Protein AF-A0A166AGK8-F1 (afdb_monomer)

Sequence (147 aa):
MRVKKTTELDESKLDDDSNLSFDELKKEIKNLKEDLYLKEKERNQEIIKFNEKIAEIYKSKDEVIKELRTLETKEIDLKLKDFGNIQIQLQRLEHRLSLTQQSLEKAKGDIKLLKQIIIEFENQNLFNFISNKKPNSYFKYFKASNE

Radius of gyration: 53.29 Å; Cα contacts (8 Å, |Δi|>4): 17; chains: 1; bounding box: 89×24×140 Å

Mean predicted aligned error: 14.41 Å

Solvent-accessible surface area (backbone atoms only — not comparable to full-atom values): 8578 Å² total; per-residue (Å²): 135,90,79,86,81,80,86,78,83,79,79,85,80,79,83,86,82,82,86,72,52,74,68,52,53,51,49,50,54,50,50,54,50,52,51,50,52,51,53,50,52,52,51,52,53,50,52,51,55,51,50,52,52,50,50,50,51,51,51,51,50,54,51,51,52,51,51,50,54,52,49,53,50,51,52,51,53,51,52,51,51,50,50,52,54,52,50,54,52,49,53,52,50,52,51,51,48,53,54,51,50,52,52,49,52,50,51,52,51,52,52,54,46,50,52,50,34,51,53,54,60,74,70,49,54,70,68,43,59,75,67,68,59,75,57,72,55,49,56,53,53,64,55,65,71,76,112

Structure (mmCIF, N/CA/C/O backbone):
data_AF-A0A166AGK8-F1
#
_entry.id   AF-A0A166AGK8-F1
#
loop_
_atom_site.group_PDB
_atom_site.id
_atom_site.type_symbol
_atom_site.label_atom_id
_atom_site.label_alt_id
_atom_site.label_comp_id
_atom_site.label_asym_id
_atom_site.label_entity_id
_atom_site.label_seq_id
_atom_site.pdbx_PDB_ins_code
_atom_site.Cartn_x
_atom_site.Cartn_y
_atom_site.Cartn_z
_atom_site.occupancy
_atom_site.B_iso_or_equiv
_atom_site.auth_seq_id
_atom_site.auth_comp_id
_atom_site.auth_asym_id
_atom_site.auth_atom_id
_atom_site.pdbx_PDB_model_num
ATOM 1 N N . MET A 1 1 ? -15.695 11.384 -61.878 1.00 41.50 1 MET A N 1
ATOM 2 C CA . MET A 1 1 ? -15.246 12.530 -62.697 1.00 41.50 1 MET A CA 1
ATOM 3 C C . MET A 1 1 ? -13.960 12.141 -63.405 1.00 41.50 1 MET A C 1
ATOM 5 O O . MET A 1 1 ? -12.976 11.849 -62.745 1.00 41.50 1 MET A O 1
ATOM 9 N N . ARG A 1 2 ? -14.005 12.050 -64.738 1.00 42.75 2 ARG A N 1
ATOM 10 C CA . ARG A 1 2 ? -12.820 11.947 -65.596 1.00 42.75 2 ARG A CA 1
ATOM 11 C C . ARG A 1 2 ? -12.202 13.335 -65.698 1.00 42.75 2 ARG A C 1
ATOM 13 O O . ARG A 1 2 ? -12.906 14.256 -66.094 1.00 42.75 2 ARG A O 1
ATOM 20 N N . VAL A 1 3 ? -10.903 13.448 -65.462 1.00 43.25 3 VAL A N 1
ATOM 21 C CA . VAL A 1 3 ? -10.092 14.469 -66.126 1.00 43.25 3 VAL A CA 1
ATOM 22 C C . VAL A 1 3 ? -8.887 13.746 -66.705 1.00 43.25 3 VAL A C 1
ATOM 24 O O . VAL A 1 3 ? -7.953 13.382 -66.002 1.00 43.25 3 VAL A O 1
ATOM 27 N N . LYS A 1 4 ? -8.976 13.466 -68.007 1.00 47.12 4 LYS A N 1
ATOM 28 C CA . LYS A 1 4 ? -7.810 13.221 -68.847 1.00 47.12 4 LYS A CA 1
ATOM 29 C C . LYS A 1 4 ? -7.126 14.571 -69.043 1.00 47.12 4 LYS A C 1
ATOM 31 O O . LYS A 1 4 ? -7.793 15.521 -69.449 1.00 47.12 4 LYS A O 1
ATOM 36 N N . LYS A 1 5 ? -5.817 14.633 -68.831 1.00 46.53 5 LYS A N 1
ATOM 37 C CA . LYS A 1 5 ? -4.956 15.595 -69.516 1.00 46.53 5 LYS A CA 1
ATOM 38 C C . LYS A 1 5 ? -3.700 14.847 -69.945 1.00 46.53 5 LYS A C 1
ATOM 40 O O . LYS A 1 5 ? -2.905 14.410 -69.125 1.00 46.53 5 LYS A O 1
ATOM 45 N N . THR A 1 6 ? -3.667 14.573 -71.237 1.00 46.06 6 THR A N 1
ATOM 46 C CA . THR A 1 6 ? -2.522 14.111 -72.015 1.00 46.06 6 THR A CA 1
ATOM 47 C C . THR A 1 6 ? -1.522 15.249 -72.225 1.00 46.06 6 THR A C 1
ATOM 49 O O . THR A 1 6 ? -1.908 16.410 -72.068 1.00 46.06 6 THR A O 1
ATOM 52 N N . THR A 1 7 ? -0.321 14.855 -72.683 1.00 43.41 7 THR A N 1
ATOM 53 C CA . THR A 1 7 ? 0.717 15.627 -73.411 1.00 43.41 7 THR A CA 1
ATOM 54 C C . THR A 1 7 ? 1.450 16.670 -72.552 1.00 43.41 7 THR A C 1
ATOM 56 O O . THR A 1 7 ? 0.810 17.517 -71.949 1.00 43.41 7 THR A O 1
ATOM 59 N N . GLU A 1 8 ? 2.774 16.645 -72.383 1.00 42.78 8 GLU A N 1
ATOM 60 C CA . GLU A 1 8 ? 3.852 16.302 -73.324 1.00 42.78 8 GLU A CA 1
ATOM 61 C C . GLU A 1 8 ? 4.995 15.576 -72.583 1.00 42.78 8 GLU A C 1
ATOM 63 O O . GLU A 1 8 ? 5.510 16.066 -71.580 1.00 42.78 8 GLU A O 1
ATOM 68 N N . LEU A 1 9 ? 5.372 14.384 -73.056 1.00 43.16 9 LEU A N 1
ATOM 69 C CA . LEU A 1 9 ? 6.700 13.836 -72.792 1.00 43.16 9 LEU A CA 1
ATOM 70 C C . LEU A 1 9 ? 7.635 14.592 -73.730 1.00 43.16 9 LEU A C 1
ATOM 72 O O . LEU A 1 9 ? 7.508 14.490 -74.947 1.00 43.16 9 LEU A O 1
ATOM 76 N N . ASP A 1 10 ? 8.503 15.406 -73.147 1.00 41.41 10 ASP A N 1
ATOM 77 C CA . ASP A 1 10 ? 9.547 16.137 -73.848 1.00 41.41 10 ASP A CA 1
ATOM 78 C C . ASP A 1 10 ? 10.597 15.113 -74.319 1.00 41.41 10 ASP A C 1
ATOM 80 O O . ASP A 1 10 ? 11.562 14.799 -73.623 1.00 41.41 10 ASP A O 1
ATOM 84 N N . GLU A 1 11 ? 10.348 14.511 -75.485 1.00 43.44 11 GLU A N 1
ATOM 85 C CA . GLU A 1 11 ? 11.207 13.525 -76.164 1.00 43.44 11 GLU A CA 1
ATOM 86 C C . GLU A 1 11 ? 12.514 14.147 -76.711 1.00 43.44 11 GLU A C 1
ATOM 88 O O . GLU A 1 11 ? 13.233 13.522 -77.481 1.00 43.44 11 GLU A O 1
ATOM 93 N N . SER A 1 12 ? 12.871 15.367 -76.291 1.00 42.50 12 SER A N 1
ATOM 94 C CA . SER A 1 12 ? 14.028 16.128 -76.784 1.00 42.50 12 SER A CA 1
ATOM 95 C C . SER A 1 12 ? 15.327 15.942 -75.980 1.00 42.50 12 SER A C 1
ATOM 97 O O . SER A 1 12 ? 16.286 16.689 -76.169 1.00 42.50 12 SER A O 1
ATOM 99 N N . LYS A 1 13 ? 15.404 14.943 -75.089 1.00 45.19 13 LYS A N 1
ATOM 100 C CA . LYS A 1 13 ? 16.625 14.626 -74.312 1.00 45.19 13 LYS A CA 1
ATOM 101 C C . LYS A 1 13 ? 17.058 13.165 -74.427 1.00 45.19 13 LYS A C 1
ATOM 103 O O . LYS A 1 13 ? 17.444 12.554 -73.434 1.00 45.19 13 LYS A O 1
ATOM 108 N N . LEU A 1 14 ? 16.956 12.605 -75.630 1.00 46.56 14 LEU A N 1
ATOM 109 C CA . LEU A 1 14 ? 17.371 11.232 -75.934 1.00 46.56 14 LEU A CA 1
ATOM 110 C C . LEU A 1 14 ? 18.557 11.131 -76.903 1.00 46.56 14 LEU A C 1
ATOM 112 O O . LEU A 1 14 ? 18.835 10.040 -77.377 1.00 46.56 14 LEU A O 1
ATOM 116 N N . ASP A 1 15 ? 19.297 12.219 -77.123 1.00 45.22 15 ASP A N 1
ATOM 117 C CA . ASP A 1 15 ? 20.511 12.216 -77.946 1.00 45.22 15 ASP A CA 1
ATOM 118 C C . ASP A 1 15 ? 21.670 12.883 -77.194 1.00 45.22 15 ASP A C 1
ATOM 120 O O . ASP A 1 15 ? 21.933 14.068 -77.374 1.00 45.22 15 ASP A O 1
ATOM 124 N N . ASP A 1 16 ? 22.340 12.127 -76.321 1.00 45.97 16 ASP A N 1
ATOM 125 C CA . ASP A 1 16 ? 23.789 12.280 -76.107 1.00 45.97 16 ASP A CA 1
ATOM 126 C C . ASP A 1 16 ? 24.356 11.024 -75.427 1.00 45.97 16 ASP A C 1
ATOM 128 O O . ASP A 1 16 ? 24.996 11.068 -74.377 1.00 45.97 16 ASP A O 1
ATOM 132 N N . ASP A 1 17 ? 24.063 9.859 -76.009 1.00 51.03 17 ASP A N 1
ATOM 133 C CA . ASP A 1 17 ? 24.750 8.631 -75.630 1.00 51.03 17 ASP A CA 1
ATOM 134 C C . ASP A 1 17 ? 25.951 8.424 -76.562 1.00 51.03 17 ASP A C 1
ATOM 136 O O . ASP A 1 17 ? 25.823 8.255 -77.776 1.00 51.03 17 ASP A O 1
ATOM 140 N N . SER A 1 18 ? 27.126 8.352 -75.938 1.00 59.69 18 SER A N 1
ATOM 141 C CA . SER A 1 18 ? 28.383 7.775 -76.428 1.00 59.69 18 SER A CA 1
ATOM 142 C C . SER A 1 18 ? 29.215 8.536 -77.474 1.00 59.69 18 SER A C 1
ATOM 144 O O . SER A 1 18 ? 29.157 8.289 -78.674 1.00 59.69 18 SER A O 1
ATOM 146 N N . ASN A 1 19 ? 30.189 9.299 -76.962 1.00 60.34 19 ASN A N 1
ATOM 147 C CA . ASN A 1 19 ? 31.588 9.155 -77.396 1.00 60.34 19 ASN A CA 1
ATOM 148 C C . ASN A 1 19 ? 32.592 9.549 -76.291 1.00 60.34 19 ASN A C 1
ATOM 150 O O . ASN A 1 19 ? 33.590 10.221 -76.542 1.00 60.34 19 ASN A O 1
ATOM 154 N N . LEU A 1 20 ? 32.343 9.107 -75.052 1.00 61.88 20 LEU A N 1
ATOM 155 C CA . LEU A 1 20 ? 33.384 9.102 -74.020 1.00 61.88 20 LEU A CA 1
ATOM 156 C C . LEU A 1 20 ? 34.435 8.051 -74.395 1.00 61.88 20 LEU A C 1
ATOM 158 O O . LEU A 1 20 ? 34.110 6.891 -74.664 1.00 61.88 20 LEU A O 1
ATOM 162 N N . SER A 1 21 ? 35.705 8.449 -74.404 1.00 78.44 21 SER A N 1
ATOM 163 C CA . SER A 1 21 ? 36.818 7.519 -74.584 1.00 78.44 21 SER A CA 1
ATOM 164 C C . SER A 1 21 ? 36.768 6.443 -73.495 1.00 78.44 21 SER A C 1
ATOM 166 O O . SER A 1 21 ? 36.388 6.699 -72.352 1.00 78.44 21 SER A O 1
ATOM 168 N N . PHE A 1 22 ? 37.202 5.224 -73.813 1.00 79.56 22 PHE A N 1
ATOM 169 C CA . PHE A 1 22 ? 37.292 4.123 -72.847 1.00 79.56 22 PHE A CA 1
ATOM 170 C C . PHE A 1 22 ? 38.046 4.512 -71.558 1.00 79.56 22 PHE A C 1
ATOM 172 O O . PHE A 1 22 ? 37.737 4.021 -70.471 1.00 79.56 22 PHE A O 1
ATOM 179 N N . ASP A 1 23 ? 39.006 5.433 -71.661 1.00 82.12 23 ASP A N 1
ATOM 180 C CA . ASP A 1 23 ? 39.745 5.963 -70.514 1.00 82.12 23 ASP A CA 1
ATOM 181 C C . ASP A 1 23 ? 38.937 6.957 -69.663 1.00 82.12 23 ASP A C 1
ATOM 183 O O . ASP A 1 23 ? 39.169 7.058 -68.457 1.00 82.12 23 ASP A O 1
ATOM 187 N N . GLU A 1 24 ? 37.969 7.661 -70.247 1.00 86.38 24 GLU A N 1
ATOM 188 C CA . GLU A 1 24 ? 37.045 8.544 -69.526 1.00 86.38 24 GLU A CA 1
ATOM 189 C C . GLU A 1 24 ? 36.007 7.721 -68.761 1.00 86.38 24 GLU A C 1
ATOM 191 O O . GLU A 1 24 ? 35.840 7.927 -67.560 1.00 86.38 24 GLU A O 1
ATOM 196 N N . LEU A 1 25 ? 35.444 6.684 -69.392 1.00 86.56 25 LEU A N 1
ATOM 197 C CA . LEU A 1 25 ? 34.568 5.713 -68.723 1.00 86.56 25 LEU A CA 1
ATOM 198 C C . LEU A 1 25 ? 35.277 5.006 -67.558 1.00 86.56 25 LEU A C 1
ATOM 200 O O . LEU A 1 25 ? 34.699 4.807 -66.490 1.00 86.56 25 LEU A O 1
ATOM 204 N N . LYS A 1 26 ? 36.561 4.658 -67.710 1.00 88.75 26 LYS A N 1
ATOM 205 C CA . LYS A 1 26 ? 37.364 4.099 -66.609 1.00 88.75 26 LYS A CA 1
ATOM 206 C C . LYS A 1 26 ? 37.523 5.067 -65.440 1.00 88.75 26 LYS A C 1
ATOM 208 O O . LYS A 1 26 ? 37.475 4.629 -64.289 1.00 88.75 26 LYS A O 1
ATOM 213 N N . LYS A 1 27 ? 37.751 6.355 -65.717 1.00 90.19 27 LYS A N 1
ATOM 214 C CA . LYS A 1 27 ? 37.851 7.389 -64.676 1.00 90.19 27 LYS A CA 1
ATOM 215 C C . LYS A 1 27 ? 36.516 7.578 -63.969 1.00 90.19 27 LYS A C 1
ATOM 217 O O . LYS A 1 27 ? 36.493 7.621 -62.745 1.00 90.19 27 LYS A O 1
ATOM 222 N N . GLU A 1 28 ? 35.419 7.608 -64.712 1.00 91.62 28 GLU A N 1
ATOM 223 C CA . GLU A 1 28 ? 34.076 7.739 -64.153 1.00 91.62 28 GLU A CA 1
ATOM 224 C C . GLU A 1 28 ? 33.703 6.541 -63.271 1.00 91.62 28 GLU A C 1
ATOM 226 O O . GLU A 1 28 ? 33.296 6.723 -62.128 1.00 91.62 28 GLU A O 1
ATOM 231 N N . ILE A 1 29 ? 33.970 5.309 -63.723 1.00 92.12 29 ILE A N 1
ATOM 232 C CA . ILE A 1 29 ? 33.794 4.095 -62.908 1.00 92.12 29 ILE A CA 1
ATOM 233 C C . ILE A 1 29 ? 34.631 4.160 -61.626 1.00 92.12 29 ILE A C 1
ATOM 235 O O . ILE A 1 29 ? 34.177 3.723 -60.568 1.00 92.12 29 ILE A O 1
ATOM 239 N N . LYS A 1 30 ? 35.866 4.670 -61.704 1.00 94.00 30 LYS A N 1
ATOM 240 C CA . LYS A 1 30 ? 36.726 4.820 -60.527 1.00 94.00 30 LYS A CA 1
ATOM 241 C C . LYS A 1 30 ? 36.140 5.834 -59.540 1.00 94.00 30 LYS A C 1
ATOM 243 O O . LYS A 1 30 ? 36.028 5.506 -58.362 1.00 94.00 30 LYS A O 1
ATOM 248 N N . ASN A 1 31 ? 35.713 6.999 -60.021 1.00 94.56 31 ASN A N 1
ATOM 249 C CA . ASN A 1 31 ? 35.105 8.041 -59.193 1.00 94.56 31 ASN A CA 1
ATOM 250 C C . ASN A 1 31 ? 33.805 7.549 -58.541 1.00 94.56 31 ASN A C 1
ATOM 252 O O . ASN A 1 31 ? 33.640 7.673 -57.335 1.00 94.56 31 ASN A O 1
ATOM 256 N N . LEU A 1 32 ? 32.929 6.884 -59.302 1.00 94.69 32 LEU A N 1
ATOM 257 C CA . LEU A 1 32 ? 31.685 6.313 -58.778 1.00 94.69 32 LEU A CA 1
ATOM 258 C C . LEU A 1 32 ? 31.937 5.247 -57.703 1.00 94.69 32 LEU A C 1
ATOM 260 O O . LEU A 1 32 ? 31.180 5.156 -56.738 1.00 94.69 32 LEU A O 1
ATOM 264 N N . LYS A 1 33 ? 32.999 4.442 -57.837 1.00 94.75 33 LYS A N 1
ATOM 265 C CA 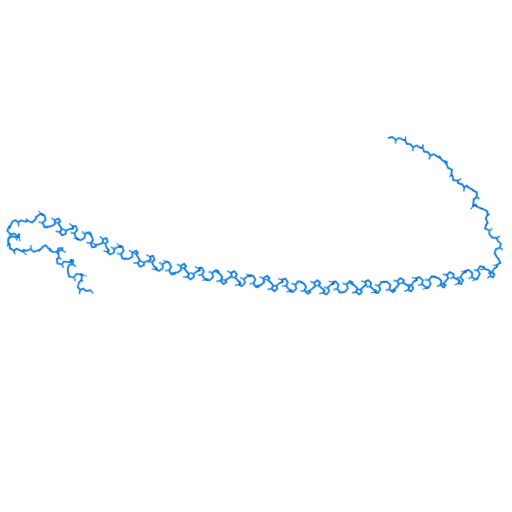. LYS A 1 33 ? 33.400 3.480 -56.797 1.00 94.75 33 LYS A CA 1
ATOM 266 C C . LYS A 1 33 ? 33.889 4.174 -55.529 1.00 94.75 33 LYS A C 1
ATOM 268 O O . LYS A 1 33 ? 33.550 3.723 -54.437 1.00 94.75 33 LYS A O 1
ATOM 273 N N . GLU A 1 34 ? 34.675 5.238 -55.664 1.00 95.50 34 GLU A N 1
ATOM 274 C CA . GLU A 1 34 ? 35.147 6.035 -54.526 1.00 95.50 34 GLU A CA 1
ATOM 275 C C . GLU A 1 34 ? 33.976 6.736 -53.817 1.00 95.50 34 GLU A C 1
ATOM 277 O O . GLU A 1 34 ? 33.861 6.642 -52.594 1.00 95.50 34 GLU A O 1
ATOM 282 N N . ASP A 1 35 ? 33.044 7.322 -54.571 1.00 95.88 35 ASP A N 1
ATOM 283 C CA . ASP A 1 35 ? 31.830 7.949 -54.038 1.00 95.88 35 ASP A CA 1
ATOM 284 C C . ASP A 1 35 ? 30.916 6.942 -53.329 1.00 95.88 35 ASP A C 1
ATOM 286 O O . ASP A 1 35 ? 30.390 7.225 -52.250 1.00 95.88 35 ASP A O 1
ATOM 290 N N . LEU A 1 36 ? 30.729 5.748 -53.906 1.00 95.44 36 LEU A N 1
ATOM 291 C CA . LEU A 1 36 ? 29.970 4.670 -53.268 1.00 95.44 36 LEU A CA 1
ATOM 292 C C . LEU A 1 36 ? 30.612 4.242 -51.950 1.00 95.44 36 LEU A C 1
ATOM 294 O O . LEU A 1 36 ? 29.907 4.092 -50.954 1.00 95.44 36 LEU A O 1
ATOM 298 N N . TYR A 1 37 ? 31.936 4.089 -51.930 1.00 96.25 37 TYR A N 1
ATOM 299 C CA . TYR A 1 37 ? 32.667 3.724 -50.722 1.00 96.25 37 TYR A CA 1
ATOM 300 C C . TYR A 1 37 ? 32.528 4.787 -49.622 1.00 96.25 37 TYR A C 1
ATOM 302 O O . TYR A 1 37 ? 32.291 4.451 -48.459 1.00 96.25 37 TYR A O 1
ATOM 310 N N . LEU A 1 38 ? 32.631 6.072 -49.976 1.00 96.00 38 LEU A N 1
ATOM 311 C CA . LEU A 1 38 ? 32.444 7.176 -49.032 1.00 96.00 38 LEU A CA 1
ATOM 312 C C . LEU A 1 38 ? 31.016 7.203 -48.474 1.00 96.00 38 LEU A C 1
ATOM 314 O O . LEU A 1 38 ? 30.849 7.217 -47.255 1.00 96.00 38 LEU A O 1
ATOM 318 N N . LYS A 1 39 ? 29.997 7.105 -49.337 1.00 96.31 39 LYS A N 1
ATOM 319 C CA . LYS A 1 39 ? 28.587 7.055 -48.913 1.00 96.31 39 LYS A CA 1
ATOM 320 C C . LYS A 1 39 ? 28.284 5.845 -48.034 1.00 96.31 39 LYS A C 1
ATOM 322 O O . LYS A 1 39 ? 27.545 5.955 -47.058 1.00 96.31 39 LYS A O 1
ATOM 327 N N . GLU A 1 40 ? 28.847 4.681 -48.353 1.00 95.75 40 GLU A N 1
ATOM 328 C CA . GLU A 1 40 ? 28.672 3.479 -47.537 1.00 95.75 40 GLU A CA 1
ATOM 329 C C . GLU A 1 40 ? 29.311 3.647 -46.155 1.00 95.75 40 GLU A C 1
ATOM 331 O O . GLU A 1 40 ? 28.701 3.297 -45.141 1.00 95.75 40 GLU A O 1
ATOM 336 N N . LYS A 1 41 ? 30.506 4.242 -46.096 1.00 96.19 41 LYS A N 1
ATOM 337 C CA . LYS A 1 41 ? 31.186 4.565 -44.840 1.00 96.19 41 LYS A CA 1
ATOM 338 C C . LYS A 1 41 ? 30.368 5.536 -43.986 1.00 96.19 41 LYS A C 1
ATOM 340 O O . LYS A 1 41 ? 30.209 5.284 -42.793 1.00 96.19 41 LYS A O 1
ATOM 345 N N . GLU A 1 42 ? 29.844 6.608 -44.575 1.00 96.19 42 GLU A N 1
ATOM 346 C CA . GLU A 1 42 ? 28.985 7.581 -43.885 1.00 96.19 42 GLU A CA 1
ATOM 347 C C .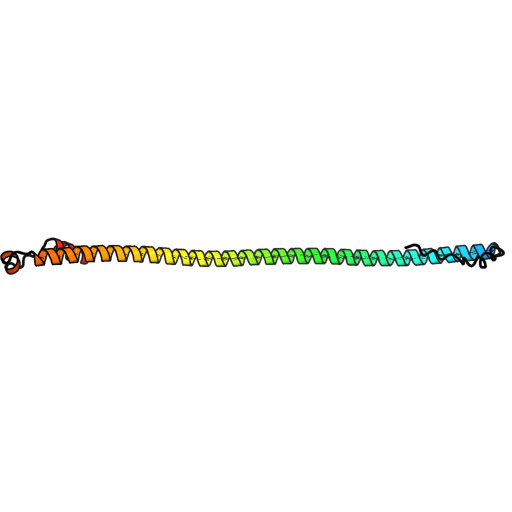 GLU A 1 42 ? 27.723 6.914 -43.333 1.00 96.19 42 GLU A C 1
ATOM 349 O O . GLU A 1 42 ? 27.439 7.014 -42.138 1.00 96.19 42 GLU A O 1
ATOM 354 N N . ARG A 1 43 ? 27.026 6.128 -44.162 1.00 95.38 43 ARG A N 1
ATOM 355 C CA . ARG A 1 43 ? 25.841 5.373 -43.740 1.00 95.38 43 ARG A CA 1
ATOM 356 C C . ARG A 1 43 ? 26.151 4.426 -42.580 1.00 95.38 43 ARG A C 1
ATOM 358 O O . ARG A 1 43 ? 25.379 4.334 -41.630 1.00 95.38 43 ARG A O 1
ATOM 365 N N . ASN A 1 44 ? 27.283 3.725 -42.625 1.00 95.88 44 ASN A N 1
ATOM 366 C CA . ASN A 1 44 ? 27.682 2.818 -41.549 1.00 95.88 44 ASN A CA 1
ATOM 367 C C . ASN A 1 44 ? 27.965 3.575 -40.241 1.00 95.88 44 ASN A C 1
ATOM 369 O O . ASN A 1 44 ? 27.602 3.095 -39.169 1.00 95.88 44 ASN A O 1
ATOM 373 N N . GLN A 1 45 ? 28.552 4.773 -40.312 1.00 96.62 45 GLN A N 1
ATOM 374 C CA . GLN A 1 45 ? 28.733 5.630 -39.137 1.00 96.62 45 GLN A CA 1
ATOM 375 C C . GLN A 1 45 ? 27.396 6.103 -38.556 1.00 96.62 45 GLN A C 1
ATOM 377 O O . GLN A 1 45 ? 27.238 6.127 -37.337 1.00 96.62 45 GLN A O 1
ATOM 382 N N . GLU A 1 46 ? 26.422 6.451 -39.397 1.00 96.88 46 GLU A N 1
ATOM 383 C CA . GLU A 1 46 ? 25.073 6.801 -38.938 1.00 96.88 46 GLU A CA 1
ATOM 384 C C . GLU A 1 46 ? 24.368 5.619 -38.269 1.00 96.88 46 GLU A C 1
ATOM 386 O O . GLU A 1 46 ? 23.791 5.783 -37.195 1.00 96.88 46 GLU A O 1
ATOM 391 N N . ILE A 1 47 ? 24.471 4.416 -38.845 1.00 96.75 47 ILE A N 1
ATOM 392 C CA . ILE A 1 47 ? 23.918 3.189 -38.253 1.00 96.75 47 ILE A CA 1
ATOM 393 C C . ILE A 1 47 ? 24.498 2.951 -36.854 1.00 96.75 47 ILE A C 1
ATOM 395 O O . ILE A 1 47 ? 23.746 2.646 -35.929 1.00 96.75 47 ILE A O 1
ATOM 399 N N . ILE A 1 48 ? 25.811 3.127 -36.674 1.00 97.19 48 ILE A N 1
ATOM 400 C CA . ILE A 1 48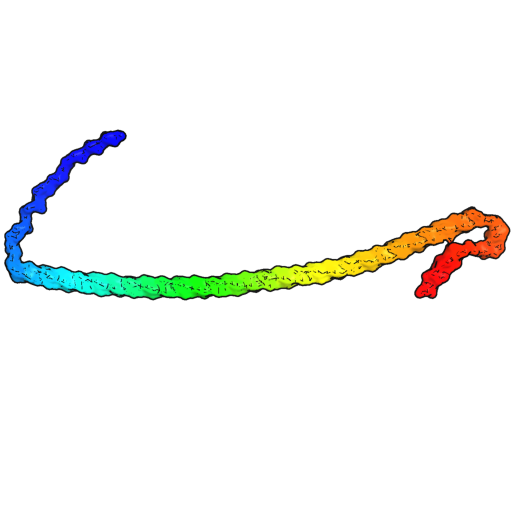 ? 26.458 2.991 -35.360 1.00 97.19 48 ILE A CA 1
ATOM 401 C C . ILE A 1 48 ? 25.864 3.993 -34.364 1.00 97.19 48 ILE A C 1
ATOM 403 O O . ILE A 1 48 ? 25.412 3.582 -33.297 1.00 97.19 48 ILE A O 1
ATOM 407 N N . LYS A 1 49 ? 25.765 5.276 -34.735 1.00 96.94 49 LYS A N 1
ATOM 408 C CA . LYS A 1 49 ? 25.181 6.317 -33.869 1.00 96.94 49 LYS A CA 1
ATOM 409 C C . LYS A 1 49 ? 23.729 6.018 -33.495 1.00 96.94 49 LYS A C 1
ATOM 411 O O . LYS A 1 49 ? 23.323 6.222 -32.352 1.00 96.94 49 LYS A O 1
ATOM 416 N N . PHE A 1 50 ? 22.924 5.536 -34.444 1.00 97.38 50 PHE A N 1
ATOM 417 C CA . PHE A 1 50 ? 21.541 5.161 -34.159 1.00 97.38 50 PHE A CA 1
ATOM 418 C C . PHE A 1 50 ? 21.458 3.953 -33.228 1.00 97.38 50 PHE A C 1
ATOM 420 O O . PHE A 1 50 ? 20.645 3.965 -32.307 1.00 97.38 50 PHE A O 1
ATOM 427 N N . ASN A 1 51 ? 22.317 2.950 -33.408 1.00 96.75 51 ASN A N 1
ATOM 428 C CA . ASN A 1 51 ? 22.372 1.790 -32.521 1.00 96.75 51 ASN A CA 1
ATOM 429 C C . ASN A 1 51 ? 22.791 2.172 -31.095 1.00 96.75 51 ASN A C 1
ATOM 431 O O . ASN A 1 51 ? 22.188 1.688 -30.139 1.00 96.75 51 ASN A O 1
ATOM 435 N N . GLU A 1 52 ? 23.762 3.074 -30.940 1.00 97.19 52 GLU A N 1
ATOM 436 C CA . GLU A 1 52 ? 24.162 3.619 -29.635 1.00 97.19 52 GLU A CA 1
ATOM 437 C C . GLU A 1 52 ? 22.996 4.343 -28.955 1.00 97.19 52 GLU A C 1
ATOM 439 O O . GLU A 1 52 ? 22.674 4.063 -27.800 1.00 97.19 52 GLU A O 1
ATOM 444 N N . LYS A 1 53 ? 22.292 5.203 -29.699 1.00 97.50 53 LYS A N 1
ATOM 445 C CA . LYS A 1 53 ? 21.115 5.915 -29.189 1.00 97.50 53 LYS A CA 1
ATOM 446 C C . LYS A 1 53 ? 19.988 4.960 -28.792 1.00 97.50 53 LYS A C 1
ATOM 448 O O . LYS A 1 53 ? 19.330 5.162 -27.776 1.00 97.50 53 LYS A O 1
ATOM 453 N N . ILE A 1 54 ? 19.757 3.909 -29.577 1.00 97.31 54 ILE A N 1
ATOM 454 C CA . ILE A 1 54 ? 18.776 2.867 -29.253 1.00 97.31 54 ILE A CA 1
ATOM 455 C C . ILE A 1 54 ? 19.168 2.153 -27.953 1.00 97.31 54 ILE A C 1
ATOM 457 O O . ILE A 1 54 ? 18.314 1.954 -27.089 1.00 97.31 54 ILE A O 1
ATOM 461 N N . ALA A 1 55 ? 20.445 1.803 -27.782 1.00 97.56 55 ALA A N 1
ATOM 462 C CA . ALA A 1 55 ? 20.934 1.164 -26.563 1.00 97.56 55 ALA A CA 1
ATOM 463 C C . ALA A 1 55 ? 20.760 2.064 -25.327 1.00 97.56 55 ALA A C 1
ATOM 465 O O . ALA A 1 55 ? 20.325 1.590 -24.276 1.00 97.56 55 ALA A O 1
ATOM 466 N N . GLU A 1 56 ? 21.030 3.364 -25.459 1.00 97.94 56 GLU A N 1
ATOM 467 C CA . GLU A 1 56 ? 20.803 4.351 -24.399 1.00 97.94 56 GLU A CA 1
ATOM 468 C C . GLU A 1 56 ? 19.318 4.453 -24.020 1.00 97.94 56 GLU A C 1
ATOM 470 O O . GLU A 1 56 ? 18.978 4.413 -22.836 1.00 97.94 56 GLU A O 1
ATOM 475 N N . ILE A 1 57 ? 18.423 4.494 -25.012 1.00 97.94 57 ILE A N 1
ATOM 476 C CA . ILE A 1 57 ? 16.971 4.505 -24.784 1.00 97.94 57 ILE A CA 1
ATOM 477 C C . ILE A 1 57 ? 16.526 3.244 -24.037 1.00 97.94 57 ILE A C 1
ATOM 479 O O . ILE A 1 57 ? 15.739 3.341 -23.096 1.00 97.94 57 ILE A O 1
ATOM 483 N N . TYR A 1 58 ? 17.026 2.064 -24.416 1.00 97.88 58 TYR A N 1
ATOM 484 C CA . TYR A 1 58 ? 16.698 0.823 -23.708 1.00 97.88 58 TYR A CA 1
ATOM 485 C C . TYR A 1 58 ? 17.195 0.833 -22.263 1.00 97.88 58 TYR A C 1
ATOM 487 O O . TYR A 1 58 ? 16.446 0.461 -21.362 1.00 97.88 58 TYR A O 1
ATOM 495 N N . LYS A 1 59 ? 18.415 1.320 -22.024 1.00 97.81 59 LYS A N 1
ATOM 496 C CA . LYS A 1 59 ? 18.954 1.451 -20.669 1.00 97.81 59 LYS A CA 1
ATOM 497 C C . LYS A 1 59 ? 18.115 2.409 -19.819 1.00 97.81 59 LYS A C 1
ATOM 499 O O . LYS A 1 59 ? 17.737 2.058 -18.705 1.00 97.81 59 LYS A O 1
ATOM 504 N N . SER A 1 60 ? 17.779 3.579 -20.362 1.00 97.69 60 SER A N 1
ATOM 505 C CA . SER A 1 60 ? 16.930 4.561 -19.683 1.00 97.69 60 SER A CA 1
ATOM 506 C C . SER A 1 60 ? 15.541 3.989 -19.385 1.00 97.69 60 SER A C 1
ATOM 508 O O . SER A 1 60 ? 15.048 4.115 -18.266 1.00 97.69 60 SER A O 1
ATOM 510 N N . LYS A 1 61 ? 14.933 3.271 -20.337 1.00 97.94 61 LYS A N 1
ATOM 511 C CA . LYS A 1 61 ? 13.663 2.563 -20.126 1.00 97.94 61 LYS A CA 1
ATOM 512 C C . LYS A 1 61 ? 13.751 1.588 -18.948 1.00 97.94 61 LYS A C 1
ATOM 514 O O . LYS A 1 61 ? 12.847 1.564 -18.115 1.00 97.94 61 LYS A O 1
ATOM 519 N N . ASP A 1 62 ? 14.813 0.792 -18.868 1.00 97.94 62 ASP A N 1
ATOM 520 C CA . ASP A 1 62 ? 14.987 -0.182 -17.788 1.00 97.94 62 ASP A CA 1
ATOM 521 C C . ASP A 1 62 ? 15.185 0.490 -16.421 1.00 97.94 62 ASP A C 1
ATOM 523 O O . ASP A 1 62 ? 14.677 -0.001 -15.411 1.00 97.94 62 ASP A O 1
ATOM 527 N N . GLU A 1 63 ? 15.891 1.621 -16.373 1.00 98.06 63 GLU A N 1
ATOM 528 C CA . GLU A 1 63 ? 16.046 2.440 -15.164 1.00 98.06 63 GLU A CA 1
ATOM 529 C C . GLU A 1 63 ? 14.701 3.015 -14.703 1.00 98.06 63 GLU A C 1
ATOM 531 O O . GLU A 1 63 ? 14.327 2.835 -13.542 1.00 98.06 63 GLU A O 1
ATOM 536 N N . VAL A 1 64 ? 13.923 3.590 -15.624 1.00 98.06 64 VAL A N 1
ATOM 537 C CA . VAL A 1 64 ? 12.575 4.112 -15.345 1.00 98.06 64 VAL A CA 1
ATOM 538 C C . VAL A 1 64 ? 11.649 3.009 -14.830 1.00 98.06 64 VAL A C 1
ATOM 540 O O . VAL A 1 64 ? 10.922 3.215 -13.862 1.00 98.06 64 VAL A O 1
ATOM 543 N N . ILE A 1 65 ? 11.690 1.807 -15.416 1.00 98.19 65 ILE A N 1
ATOM 544 C CA . ILE A 1 65 ? 10.881 0.668 -14.949 1.00 98.19 65 ILE A CA 1
ATOM 545 C C . ILE A 1 65 ? 11.266 0.256 -13.521 1.00 98.19 65 ILE A C 1
ATOM 547 O O . ILE A 1 65 ? 10.393 -0.085 -12.720 1.00 98.19 65 ILE A O 1
ATOM 551 N N . LYS A 1 66 ? 12.559 0.268 -13.177 1.00 98.12 66 LYS A N 1
ATOM 552 C CA . LYS A 1 66 ? 13.015 -0.048 -11.813 1.00 98.12 66 LYS A CA 1
ATOM 553 C C . LYS A 1 66 ? 12.547 0.997 -10.806 1.00 98.12 66 LYS A C 1
ATOM 555 O O . LYS A 1 66 ? 12.103 0.634 -9.714 1.00 98.12 66 LYS A O 1
ATOM 560 N N . GLU A 1 67 ? 12.635 2.273 -11.166 1.00 98.06 67 GLU A N 1
ATOM 561 C CA . GLU A 1 67 ? 12.166 3.363 -10.316 1.00 98.06 67 GLU A CA 1
ATOM 562 C C . GLU A 1 67 ? 10.648 3.295 -10.117 1.00 98.06 67 GLU A C 1
ATOM 564 O O . GLU A 1 67 ? 10.186 3.333 -8.977 1.00 98.06 67 GLU A O 1
ATOM 569 N N . LEU A 1 68 ? 9.887 3.063 -11.193 1.00 98.06 68 LEU A N 1
ATOM 570 C CA . LEU A 1 68 ? 8.435 2.882 -11.145 1.00 98.06 68 LEU A CA 1
ATOM 571 C C . LEU A 1 68 ? 8.044 1.776 -10.159 1.00 98.06 68 LEU A C 1
ATOM 573 O O . LEU A 1 68 ? 7.273 2.024 -9.239 1.00 98.06 68 LEU A O 1
ATOM 577 N N . ARG A 1 69 ? 8.650 0.587 -10.275 1.00 97.25 69 ARG A N 1
ATOM 578 C CA . ARG A 1 69 ? 8.384 -0.537 -9.357 1.00 97.25 69 ARG A CA 1
ATOM 579 C C . ARG A 1 69 ? 8.710 -0.200 -7.903 1.00 97.25 69 ARG A C 1
ATOM 581 O O . ARG A 1 69 ? 8.024 -0.642 -6.982 1.00 97.25 69 ARG A O 1
ATOM 588 N N . THR A 1 70 ? 9.767 0.579 -7.685 1.00 98.00 70 THR A N 1
ATOM 589 C CA . THR A 1 70 ? 10.161 1.023 -6.342 1.00 98.00 70 THR A CA 1
ATOM 590 C C . THR A 1 70 ? 9.121 1.976 -5.756 1.00 98.00 70 THR A C 1
ATOM 592 O O . THR A 1 70 ? 8.781 1.865 -4.579 1.00 98.00 70 THR A O 1
ATOM 595 N N . LEU A 1 71 ? 8.603 2.901 -6.565 1.00 98.00 71 LEU A N 1
ATOM 596 C CA . LEU A 1 71 ? 7.552 3.831 -6.157 1.00 98.00 71 LEU A CA 1
ATOM 597 C C . LEU A 1 71 ? 6.227 3.111 -5.895 1.00 98.00 71 LEU A C 1
ATOM 599 O O . LEU A 1 71 ? 5.624 3.349 -4.853 1.00 98.00 71 LEU A O 1
ATOM 603 N N . GLU A 1 72 ? 5.828 2.182 -6.764 1.00 97.69 72 GLU A N 1
ATOM 604 C CA . GLU A 1 72 ? 4.633 1.347 -6.573 1.00 97.69 72 GLU A CA 1
ATOM 605 C C . GLU A 1 72 ? 4.706 0.565 -5.255 1.00 97.69 72 GLU A C 1
ATOM 607 O O . GLU A 1 72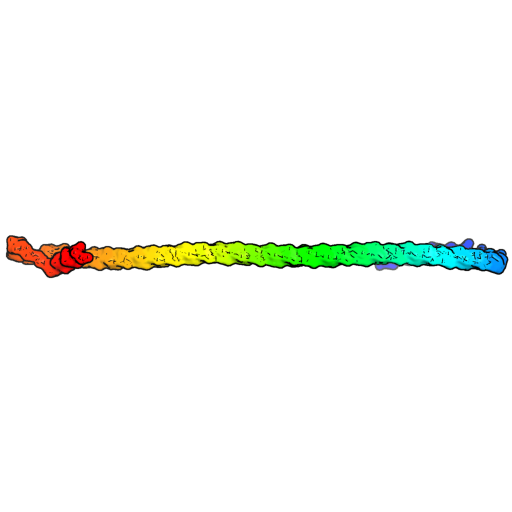 ? 3.754 0.551 -4.476 1.00 97.69 72 GLU A O 1
ATOM 612 N N . THR A 1 73 ? 5.867 -0.028 -4.955 1.00 97.56 73 THR A N 1
ATOM 613 C CA . THR A 1 73 ? 6.083 -0.751 -3.691 1.00 97.56 73 THR A CA 1
ATOM 614 C C . THR A 1 73 ? 5.941 0.184 -2.487 1.00 97.56 73 THR A C 1
ATOM 616 O O . THR A 1 73 ? 5.220 -0.129 -1.542 1.00 97.56 73 THR A O 1
ATOM 619 N N . LYS A 1 74 ? 6.558 1.372 -2.538 1.00 97.94 74 LYS A N 1
ATOM 620 C 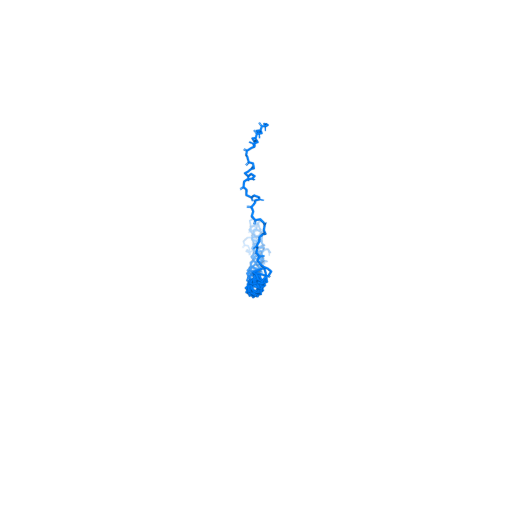CA . LYS A 1 74 ? 6.446 2.376 -1.466 1.00 97.94 74 LYS A CA 1
ATOM 621 C C . LYS A 1 74 ? 5.011 2.860 -1.263 1.00 97.94 74 LYS A C 1
ATOM 623 O O . LYS A 1 74 ? 4.602 3.096 -0.129 1.00 97.94 74 LYS A O 1
ATOM 628 N N . GLU A 1 75 ? 4.251 3.031 -2.339 1.00 97.62 75 GLU A N 1
ATOM 629 C CA . GLU A 1 75 ? 2.846 3.427 -2.258 1.00 97.62 75 GLU A CA 1
ATOM 630 C C . GLU A 1 75 ? 2.006 2.352 -1.553 1.00 97.62 75 GLU A C 1
ATOM 632 O O . GLU A 1 75 ? 1.184 2.672 -0.691 1.00 97.62 75 GLU A O 1
ATOM 637 N N . ILE A 1 76 ? 2.243 1.078 -1.877 1.00 97.25 76 ILE A N 1
ATOM 638 C CA . ILE A 1 76 ? 1.590 -0.054 -1.212 1.00 97.25 76 ILE A CA 1
ATOM 639 C C . ILE A 1 76 ? 1.940 -0.073 0.281 1.00 97.25 76 ILE A C 1
ATOM 641 O O . ILE A 1 76 ? 1.034 -0.180 1.108 1.00 97.25 76 ILE A O 1
ATOM 645 N N . ASP A 1 77 ? 3.212 0.104 0.642 1.00 97.56 77 ASP A N 1
ATOM 646 C CA . ASP A 1 77 ? 3.649 0.133 2.044 1.00 97.56 77 ASP A CA 1
ATOM 647 C C . ASP A 1 77 ? 2.972 1.258 2.843 1.00 97.56 77 ASP A C 1
ATOM 649 O O . ASP A 1 77 ? 2.535 1.051 3.979 1.00 97.56 77 ASP A O 1
ATOM 653 N N . LEU A 1 78 ? 2.836 2.449 2.247 1.00 97.19 78 LEU A N 1
ATOM 654 C CA . LEU A 1 78 ? 2.127 3.572 2.866 1.00 97.19 78 LEU A CA 1
ATOM 655 C C . LEU A 1 78 ? 0.646 3.249 3.086 1.00 97.19 78 LEU A C 1
ATOM 657 O O . LEU A 1 78 ? 0.138 3.432 4.193 1.00 97.19 78 LEU A O 1
ATOM 661 N N . LYS A 1 79 ? -0.030 2.693 2.075 1.00 97.31 79 LYS A N 1
ATOM 662 C CA . LYS A 1 79 ? -1.436 2.273 2.184 1.00 97.31 79 LYS A CA 1
ATOM 663 C C . LYS A 1 79 ? -1.635 1.201 3.258 1.00 97.31 79 LYS A C 1
ATOM 665 O O . LYS A 1 79 ? -2.603 1.266 4.014 1.00 97.31 79 LYS A O 1
ATOM 670 N N . LEU A 1 80 ? -0.720 0.236 3.363 1.00 97.19 80 LEU A N 1
ATOM 671 C CA . LEU A 1 80 ? -0.759 -0.800 4.400 1.00 97.19 80 LEU A CA 1
ATOM 672 C C . LEU A 1 80 ? -0.575 -0.213 5.801 1.00 97.19 80 LEU A C 1
ATOM 674 O O . LEU A 1 80 ? -1.276 -0.608 6.735 1.00 97.19 80 LEU A O 1
ATOM 678 N N . LYS A 1 81 ? 0.327 0.759 5.953 1.00 97.12 81 LYS A N 1
ATOM 679 C CA . LYS A 1 81 ? 0.517 1.476 7.217 1.00 97.12 81 LYS A CA 1
ATOM 680 C C . LYS A 1 81 ? -0.745 2.233 7.631 1.00 97.12 81 LYS A C 1
ATOM 682 O O . LYS A 1 81 ? -1.148 2.153 8.793 1.00 97.12 81 LYS A O 1
ATOM 687 N N . ASP A 1 82 ? -1.381 2.932 6.696 1.00 97.06 82 ASP A N 1
ATOM 688 C CA . ASP A 1 82 ? -2.630 3.650 6.955 1.00 97.06 82 ASP A CA 1
ATOM 689 C C . ASP A 1 82 ? -3.753 2.689 7.352 1.00 97.06 82 ASP A C 1
ATOM 691 O O . ASP A 1 82 ? -4.458 2.931 8.335 1.00 97.06 82 ASP A O 1
ATOM 695 N N . PHE A 1 83 ? -3.862 1.549 6.666 1.00 97.56 83 PHE A N 1
ATOM 696 C CA . PHE A 1 83 ? -4.815 0.502 7.021 1.00 97.56 83 PHE A CA 1
ATOM 697 C C . PHE A 1 83 ? -4.582 -0.036 8.441 1.00 97.56 83 PHE A C 1
ATOM 699 O O . PHE A 1 83 ? -5.527 -0.138 9.224 1.00 97.56 83 PHE A O 1
ATOM 706 N N . GLY A 1 84 ? -3.327 -0.306 8.816 1.00 97.06 84 GLY A N 1
ATOM 707 C CA . GLY A 1 84 ? -2.976 -0.741 10.171 1.00 97.06 84 GLY A CA 1
ATOM 708 C C . GLY A 1 84 ? -3.369 0.280 11.245 1.00 97.06 84 GLY A C 1
ATOM 709 O O . GLY A 1 84 ? -3.920 -0.085 12.285 1.00 97.06 84 GLY A O 1
ATOM 710 N N . ASN A 1 85 ? -3.170 1.575 10.980 1.00 97.19 85 ASN A N 1
ATOM 711 C CA . ASN A 1 85 ? -3.586 2.642 11.894 1.00 97.19 85 ASN A CA 1
ATOM 712 C C . ASN A 1 85 ? -5.110 2.688 12.071 1.00 97.19 85 ASN A C 1
ATOM 714 O O . ASN A 1 85 ? -5.596 2.799 13.200 1.00 97.19 85 ASN A O 1
ATOM 718 N N . ILE A 1 86 ? -5.860 2.572 10.972 1.00 97.69 86 ILE A N 1
ATOM 719 C CA . ILE A 1 86 ? -7.328 2.522 10.996 1.00 97.69 86 ILE A CA 1
ATOM 720 C C . ILE A 1 86 ? -7.802 1.299 11.787 1.00 97.69 86 ILE A C 1
ATOM 722 O O . ILE A 1 86 ? -8.693 1.420 12.627 1.00 97.69 86 ILE A O 1
ATOM 726 N N . GLN A 1 87 ? -7.173 0.138 11.593 1.00 97.81 87 GLN A N 1
ATOM 727 C CA . GLN A 1 87 ? -7.517 -1.086 12.314 1.00 97.81 87 GLN A CA 1
ATOM 728 C C . GLN A 1 87 ? -7.307 -0.945 13.830 1.00 97.81 87 GLN A C 1
ATOM 730 O O . GLN A 1 87 ? -8.171 -1.343 14.612 1.00 97.81 87 GLN A O 1
ATOM 735 N N . ILE A 1 88 ? -6.209 -0.318 14.264 1.00 97.81 88 ILE A N 1
ATOM 736 C CA . ILE A 1 88 ? -5.962 -0.039 15.689 1.00 97.81 88 ILE A CA 1
ATOM 737 C C . ILE A 1 88 ? -7.031 0.907 16.255 1.00 97.81 88 ILE A C 1
ATOM 739 O O . ILE A 1 88 ? -7.510 0.714 17.376 1.00 97.81 88 ILE A O 1
ATOM 743 N N . GLN A 1 89 ? -7.414 1.945 15.505 1.00 97.88 89 GLN A N 1
ATOM 744 C CA . GLN A 1 89 ? -8.471 2.866 15.930 1.00 97.88 89 GLN A CA 1
ATOM 745 C C . GLN A 1 89 ? -9.825 2.160 16.052 1.00 97.88 89 GLN A C 1
ATOM 747 O O . GLN A 1 89 ? -10.520 2.365 17.048 1.00 97.88 89 GLN A O 1
ATOM 752 N N . LEU A 1 90 ? -10.163 1.296 15.091 1.00 98.00 90 LEU A N 1
ATOM 753 C CA . LEU A 1 90 ? -11.374 0.480 15.113 1.00 98.00 90 LEU A CA 1
ATOM 754 C C . LEU A 1 90 ? -11.424 -0.390 16.374 1.00 98.00 90 LEU A C 1
ATOM 756 O O . LEU A 1 90 ? -12.379 -0.288 17.137 1.00 98.00 90 LEU A O 1
ATOM 760 N N . GLN A 1 91 ? -10.360 -1.142 16.666 1.00 97.81 91 GLN A N 1
ATOM 761 C CA . GLN A 1 91 ? -10.289 -2.001 17.856 1.00 97.81 91 GLN A CA 1
ATOM 762 C C . GLN A 1 91 ? -10.476 -1.216 19.163 1.00 97.81 91 GLN A C 1
ATOM 764 O O . GLN A 1 91 ? -11.163 -1.661 20.084 1.00 97.81 91 GLN A O 1
ATOM 769 N N . ARG A 1 92 ? -9.896 -0.011 19.256 1.00 98.12 92 ARG A N 1
ATOM 770 C CA . ARG A 1 92 ? -10.092 0.871 20.419 1.00 98.12 92 ARG A CA 1
ATOM 771 C C . ARG A 1 92 ? -11.544 1.320 20.554 1.00 98.12 92 ARG A C 1
ATOM 773 O O . ARG A 1 92 ? -12.055 1.394 21.673 1.00 98.12 92 ARG A O 1
ATOM 780 N N . LEU A 1 93 ? -12.198 1.652 19.443 1.00 98.12 93 LEU A N 1
ATOM 781 C CA . LEU A 1 93 ? -13.605 2.047 19.437 1.00 98.12 93 LEU A CA 1
ATOM 782 C C . LEU A 1 93 ? -14.520 0.875 19.796 1.00 98.12 93 LEU A C 1
ATOM 784 O O . LEU A 1 93 ? -15.405 1.055 20.626 1.00 98.12 93 LEU A O 1
ATOM 788 N N . GLU A 1 94 ? -14.271 -0.316 19.256 1.00 98.06 94 GLU A N 1
ATOM 789 C CA . GLU A 1 94 ? -15.001 -1.543 19.594 1.00 98.06 94 GLU A CA 1
ATOM 790 C C . GLU A 1 94 ? -14.889 -1.869 21.085 1.00 98.06 94 GLU A C 1
ATOM 792 O O . GLU A 1 94 ? -15.897 -2.116 21.748 1.00 98.06 94 GLU A O 1
ATOM 797 N N . HIS A 1 95 ? -13.684 -1.776 21.653 1.00 97.50 95 HIS A N 1
ATOM 798 C CA . HIS A 1 95 ? -13.483 -1.988 23.084 1.00 97.50 95 HIS A CA 1
ATOM 799 C C . HIS A 1 95 ? -14.254 -0.965 23.930 1.00 97.50 95 HIS A C 1
ATOM 801 O O . HIS A 1 95 ? -14.967 -1.333 24.865 1.00 97.50 95 HIS A O 1
ATOM 807 N N . ARG A 1 96 ? -14.175 0.325 23.577 1.00 97.50 96 ARG A N 1
ATOM 808 C CA . ARG A 1 96 ? -14.940 1.381 24.261 1.00 97.50 96 ARG A CA 1
ATOM 809 C C . ARG A 1 96 ? -16.443 1.164 24.141 1.00 97.50 96 ARG A C 1
ATOM 811 O O . ARG A 1 96 ? -17.157 1.395 25.114 1.00 97.50 96 ARG A O 1
ATOM 818 N N . LEU A 1 97 ? -16.925 0.724 22.982 1.00 97.81 97 LEU A N 1
ATOM 819 C CA . LEU A 1 97 ? -18.332 0.416 22.768 1.00 97.81 97 LEU A CA 1
ATOM 820 C C . LEU A 1 97 ? -18.772 -0.733 23.678 1.00 97.81 97 LEU A C 1
ATOM 822 O O . LEU A 1 97 ? -19.778 -0.593 24.366 1.00 97.81 97 LEU A O 1
ATOM 826 N N . SER A 1 98 ? -17.987 -1.809 23.748 1.00 97.94 98 SER A N 1
ATOM 827 C CA . SER A 1 98 ? -18.255 -2.952 24.626 1.00 97.94 98 SER A CA 1
ATOM 828 C C . SER A 1 98 ? -18.335 -2.541 26.098 1.00 97.94 98 SER A C 1
ATOM 830 O O . SER A 1 98 ? -19.280 -2.918 26.790 1.00 97.94 98 SER A 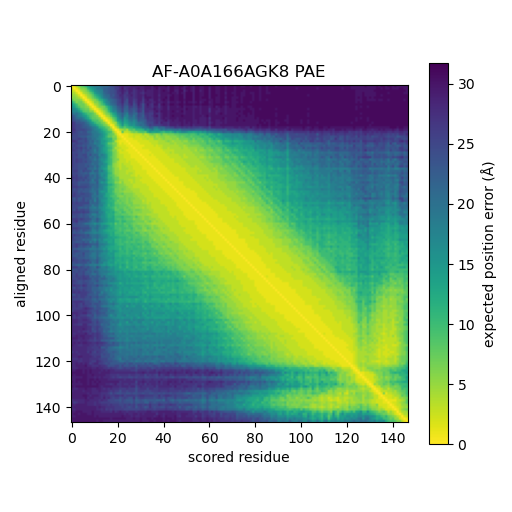O 1
ATOM 832 N N . LEU A 1 99 ? -17.377 -1.742 26.583 1.00 97.62 99 LEU A N 1
ATOM 833 C CA . LEU A 1 99 ? -17.403 -1.231 27.959 1.00 97.62 99 LEU A CA 1
ATOM 834 C C . LEU A 1 99 ? -18.629 -0.344 28.204 1.00 97.62 99 LEU A C 1
ATOM 836 O O . LEU A 1 99 ? -19.317 -0.489 29.211 1.00 97.62 99 LEU A O 1
ATOM 840 N N . THR A 1 100 ? -18.939 0.543 27.257 1.00 97.06 100 THR A N 1
ATOM 841 C CA . THR A 1 100 ? -20.097 1.443 27.355 1.00 97.06 100 THR A CA 1
ATOM 842 C C . THR A 1 100 ? -21.411 0.663 27.394 1.00 97.06 100 THR A C 1
ATOM 844 O O . THR A 1 100 ? -22.290 0.977 28.194 1.00 97.06 100 THR A O 1
ATOM 847 N N . GLN A 1 101 ? -21.541 -0.380 26.571 1.00 97.75 101 GLN A N 1
ATOM 848 C CA . GLN A 1 101 ? -22.695 -1.279 26.574 1.00 97.75 101 GLN A CA 1
ATOM 849 C C . GLN A 1 101 ? -22.835 -1.991 27.920 1.00 97.75 101 GLN A C 1
ATOM 851 O O . GLN A 1 101 ? -23.928 -2.019 28.479 1.00 97.75 101 GLN A O 1
ATOM 856 N N . GLN A 1 102 ? -21.736 -2.496 28.484 1.00 97.06 102 GLN A N 1
ATOM 857 C CA . GLN A 1 102 ? -21.752 -3.130 29.800 1.00 97.06 102 GLN A CA 1
ATOM 858 C C . GLN A 1 102 ? -22.207 -2.157 30.900 1.00 97.06 102 GLN A C 1
ATOM 860 O O . GLN A 1 102 ? -23.060 -2.506 31.718 1.00 97.06 102 GLN A O 1
ATOM 865 N N . SER A 1 103 ? -21.689 -0.924 30.906 1.00 96.25 103 SER A N 1
ATOM 866 C CA . SER A 1 103 ? -22.128 0.117 31.843 1.00 96.25 103 SER A CA 1
ATOM 867 C C . SER A 1 103 ? -23.606 0.471 31.668 1.00 96.25 103 SER A C 1
ATOM 869 O O . SER A 1 103 ? -24.312 0.648 32.660 1.00 96.25 103 SER A O 1
ATOM 871 N N . LEU A 1 104 ? -24.092 0.539 30.425 1.00 97.25 104 LEU A N 1
ATOM 872 C CA . LEU A 1 104 ? -25.496 0.813 30.130 1.00 97.25 104 LEU A CA 1
ATOM 873 C C . LEU A 1 104 ? -26.410 -0.310 30.633 1.00 97.25 104 LEU A C 1
ATOM 875 O O . LEU A 1 104 ? -27.446 -0.025 31.228 1.00 97.25 104 LEU A O 1
ATOM 879 N N . GLU A 1 105 ? -26.035 -1.572 30.427 1.00 96.81 105 GLU A N 1
ATOM 880 C CA . GLU A 1 105 ? -26.805 -2.712 30.931 1.00 96.81 105 GLU A CA 1
ATOM 881 C C . GLU A 1 105 ? -26.813 -2.764 32.463 1.00 96.81 105 GLU A C 1
ATOM 883 O O . GLU A 1 105 ? -27.868 -2.995 33.057 1.00 96.81 105 GLU A O 1
ATOM 888 N N . LYS A 1 106 ? -25.688 -2.443 33.119 1.00 94.88 106 LYS A N 1
ATOM 889 C CA . LYS A 1 106 ? -25.647 -2.295 34.582 1.00 94.88 106 LYS A CA 1
ATOM 890 C C . LYS A 1 106 ? -26.617 -1.207 35.053 1.00 94.88 106 LYS A C 1
ATOM 892 O O . LYS A 1 106 ? -27.482 -1.481 35.880 1.00 94.88 106 LYS A O 1
ATOM 897 N N . ALA A 1 107 ? -26.551 -0.016 34.457 1.00 95.31 107 ALA A N 1
ATOM 898 C CA . ALA A 1 107 ? -27.436 1.095 34.801 1.00 95.31 107 ALA A CA 1
ATOM 899 C C . ALA A 1 107 ? -28.922 0.766 34.559 1.00 95.31 107 ALA A C 1
ATOM 901 O O . ALA A 1 107 ? -29.779 1.122 35.366 1.00 95.31 107 ALA A O 1
ATOM 902 N N . LYS A 1 108 ? -29.255 0.047 33.477 1.00 95.81 108 LYS A N 1
ATOM 903 C CA . LYS A 1 108 ? -30.622 -0.451 33.238 1.00 95.81 108 LYS A CA 1
ATOM 904 C C . LYS A 1 108 ? -31.076 -1.411 34.340 1.00 95.81 108 LYS A C 1
ATOM 906 O O . LYS A 1 108 ? -32.225 -1.321 34.780 1.00 95.81 108 LYS A O 1
ATOM 911 N N . GLY A 1 109 ? -30.194 -2.310 34.780 1.00 93.69 109 GLY A N 1
ATOM 912 C CA . GLY A 1 109 ? -30.436 -3.210 35.907 1.00 93.69 109 GLY A CA 1
ATOM 913 C C . GLY A 1 109 ? -30.731 -2.446 37.198 1.00 93.69 109 GLY A C 1
ATOM 914 O O . GLY A 1 109 ? -31.756 -2.695 37.836 1.00 93.69 109 GLY A O 1
ATOM 915 N N . ASP A 1 110 ? -29.898 -1.455 37.513 1.00 93.06 110 ASP A N 1
ATOM 916 C CA . ASP A 1 110 ? -30.048 -0.592 38.688 1.00 93.06 110 ASP A CA 1
ATOM 917 C C . ASP A 1 110 ? -31.378 0.171 38.656 1.00 93.06 110 ASP A C 1
ATOM 919 O O . ASP A 1 110 ? -32.145 0.132 39.619 1.00 93.06 110 ASP A O 1
ATOM 923 N N . ILE A 1 111 ? -31.723 0.783 37.517 1.00 95.00 111 ILE A N 1
ATOM 924 C CA . ILE A 1 111 ? -33.005 1.481 37.328 1.00 95.00 111 ILE A CA 1
ATOM 925 C C . ILE A 1 111 ? -34.186 0.530 37.541 1.00 95.00 111 ILE A C 1
ATOM 927 O O . ILE A 1 111 ? -35.172 0.903 38.179 1.00 95.00 111 ILE A O 1
ATOM 931 N N . LYS A 1 112 ? -34.120 -0.694 37.006 1.00 94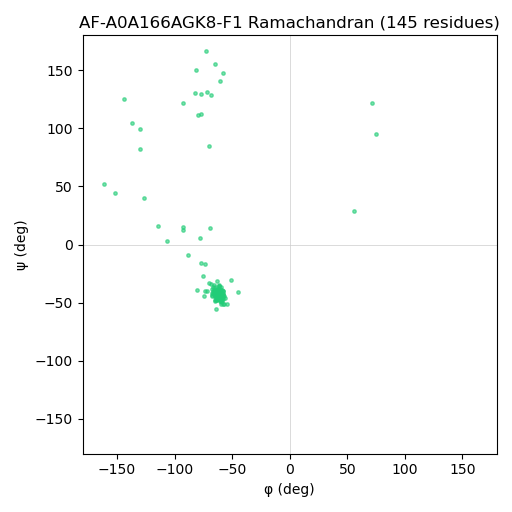.31 112 LYS A N 1
ATOM 932 C CA . LYS A 1 112 ? -35.193 -1.685 37.164 1.00 94.31 112 LYS A CA 1
ATOM 933 C C . LYS A 1 112 ? -35.390 -2.054 38.634 1.00 94.31 112 LYS A C 1
ATOM 935 O O . LYS A 1 112 ? -36.530 -2.140 39.088 1.00 94.31 112 LYS A O 1
ATOM 940 N N . LEU A 1 113 ? -34.300 -2.237 39.372 1.00 91.75 113 LEU A N 1
ATOM 941 C CA . LEU A 1 113 ? -34.354 -2.590 40.783 1.00 91.75 113 LEU A CA 1
ATOM 942 C C . LEU A 1 113 ? -34.831 -1.412 41.652 1.00 91.75 113 LEU A C 1
ATOM 944 O O . LEU A 1 113 ? -35.667 -1.602 42.530 1.00 91.75 113 LEU A O 1
ATOM 948 N N . LEU A 1 114 ? -34.388 -0.185 41.363 1.00 92.31 114 LEU A N 1
ATOM 949 C CA . LEU A 1 114 ? -34.883 1.029 42.021 1.00 92.31 114 LEU A CA 1
ATOM 950 C C . LEU A 1 114 ? -36.384 1.237 41.791 1.00 92.31 114 LEU A C 1
ATOM 952 O O . LEU A 1 114 ? -37.110 1.530 42.738 1.00 92.31 114 LEU A O 1
ATOM 956 N N . LYS A 1 115 ? -36.876 1.022 40.563 1.00 93.94 115 LYS A N 1
ATOM 957 C CA . LYS A 1 115 ? -38.321 1.043 40.273 1.00 93.94 115 LYS A CA 1
ATOM 958 C C . LYS A 1 115 ? -39.080 0.021 41.116 1.00 93.94 115 LYS A C 1
ATOM 960 O O . LYS A 1 115 ? -40.137 0.343 41.646 1.00 93.94 115 LYS A O 1
ATOM 965 N N . GLN A 1 116 ? -38.538 -1.187 41.267 1.00 92.44 116 GLN A N 1
ATOM 966 C CA . GLN A 1 116 ? -39.136 -2.209 42.122 1.00 92.44 116 GLN A CA 1
ATOM 967 C C . GLN A 1 116 ? -39.180 -1.770 43.594 1.00 92.44 116 GLN A C 1
ATOM 969 O O . GLN A 1 116 ? -40.211 -1.935 44.238 1.00 92.44 116 GLN A O 1
ATOM 974 N N . ILE A 1 117 ? -38.105 -1.166 44.109 1.00 90.50 117 ILE A N 1
ATOM 975 C CA . ILE A 1 117 ? -38.058 -0.629 45.478 1.00 90.50 117 ILE A CA 1
ATOM 976 C C . ILE A 1 117 ? -39.149 0.422 45.692 1.00 90.50 117 ILE A C 1
ATOM 978 O O . ILE A 1 117 ? -39.858 0.356 46.692 1.00 90.50 117 ILE A O 1
ATOM 982 N N . ILE A 1 118 ? -39.295 1.368 44.757 1.00 89.62 118 ILE A N 1
ATOM 983 C CA . ILE A 1 118 ? -40.318 2.422 44.830 1.00 89.62 118 ILE A CA 1
ATOM 984 C C . ILE A 1 118 ? -41.713 1.798 44.912 1.00 89.62 118 ILE A C 1
ATOM 986 O O . ILE A 1 118 ? -42.447 2.088 45.851 1.00 89.62 118 ILE A O 1
ATOM 990 N N . ILE A 1 119 ? -42.037 0.872 44.005 1.00 91.69 119 ILE A N 1
ATOM 991 C CA . ILE A 1 119 ? -43.337 0.183 43.982 1.00 91.69 119 ILE A CA 1
ATOM 992 C C . ILE A 1 119 ? -43.580 -0.595 45.287 1.00 91.69 119 ILE A C 1
ATOM 994 O O . ILE A 1 119 ? -44.694 -0.608 45.808 1.00 91.69 119 ILE A O 1
ATOM 998 N N . GLU A 1 120 ? -42.560 -1.256 45.840 1.00 89.00 120 GLU A N 1
ATOM 999 C CA . GLU A 1 120 ? -42.680 -2.003 47.100 1.00 89.00 120 GLU A CA 1
ATOM 1000 C C . GLU A 1 120 ? -42.900 -1.085 48.315 1.00 89.00 120 GLU A C 1
ATOM 1002 O O . GLU A 1 120 ? -43.623 -1.469 49.235 1.00 89.00 120 GLU A O 1
ATOM 1007 N N . PHE A 1 121 ? -42.321 0.121 48.321 1.00 86.31 121 PHE A N 1
ATOM 1008 C CA . PHE A 1 121 ? -42.588 1.136 49.347 1.00 86.31 121 PHE A CA 1
ATOM 1009 C C . PHE A 1 121 ? -43.969 1.784 49.190 1.00 86.31 121 PHE A C 1
ATOM 1011 O O . PHE A 1 121 ? -44.651 1.992 50.190 1.00 86.31 121 PHE A O 1
ATOM 1018 N N . GLU A 1 122 ? -44.409 2.073 47.963 1.00 87.00 122 GLU A N 1
ATOM 1019 C CA . GLU A 1 122 ? -45.743 2.635 47.694 1.00 87.00 122 GLU A CA 1
ATOM 1020 C C . GLU A 1 122 ? -46.866 1.691 48.141 1.00 87.00 122 GLU A C 1
ATOM 1022 O O . GLU A 1 122 ? -47.887 2.135 48.661 1.00 87.00 122 GLU A O 1
ATOM 1027 N N . ASN A 1 123 ? -46.663 0.380 47.996 1.00 86.81 123 ASN A N 1
ATOM 1028 C CA . ASN A 1 123 ? -47.641 -0.644 48.372 1.00 86.81 123 ASN A CA 1
ATOM 1029 C C . ASN A 1 123 ? -47.453 -1.175 49.805 1.00 86.81 123 ASN A C 1
ATOM 1031 O O . ASN A 1 123 ? -47.972 -2.238 50.158 1.00 86.81 123 ASN A O 1
ATOM 1035 N N . GLN A 1 124 ? -46.674 -0.483 50.641 1.00 83.38 124 GLN A N 1
ATOM 1036 C CA . GLN A 1 124 ? -46.315 -0.977 51.962 1.00 83.38 124 GLN A CA 1
ATOM 1037 C C . GLN A 1 124 ? -47.409 -0.700 53.006 1.00 83.38 124 GLN A C 1
ATOM 1039 O O . GLN A 1 124 ? -47.868 0.425 53.179 1.00 83.38 124 GLN A O 1
ATOM 1044 N N . ASN A 1 125 ? -47.799 -1.729 53.766 1.00 81.56 125 ASN A N 1
ATOM 1045 C CA . ASN A 1 125 ? -48.778 -1.580 54.849 1.00 81.56 125 ASN A CA 1
ATOM 1046 C C . ASN A 1 125 ? -48.290 -0.601 55.937 1.00 81.56 125 ASN A C 1
ATOM 1048 O O . ASN A 1 125 ? -47.139 -0.687 56.370 1.00 81.56 125 ASN A O 1
ATOM 1052 N N . LEU A 1 126 ? -49.199 0.229 56.467 1.00 74.81 126 LEU A N 1
ATOM 1053 C CA . LEU A 1 126 ? -48.954 1.217 57.538 1.00 74.81 126 LEU A CA 1
ATOM 1054 C C . LEU A 1 126 ? -48.127 0.668 58.715 1.00 74.81 126 LEU A C 1
ATOM 1056 O O . LEU A 1 126 ? -47.217 1.333 59.199 1.00 74.81 126 LEU A O 1
ATOM 1060 N N . PHE A 1 127 ? -48.389 -0.567 59.151 1.00 75.06 127 PHE A N 1
ATOM 1061 C CA . PHE A 1 127 ? -47.648 -1.192 60.253 1.00 75.06 127 PHE A CA 1
ATOM 1062 C C . PHE A 1 127 ? -46.178 -1.481 59.900 1.00 75.06 127 PHE A C 1
ATOM 1064 O O . PHE A 1 127 ? -45.286 -1.285 60.725 1.00 75.06 127 PHE A O 1
ATOM 1071 N N . ASN A 1 128 ? -45.903 -1.911 58.663 1.00 73.50 128 ASN A N 1
ATOM 1072 C CA . ASN A 1 128 ? -44.539 -2.138 58.168 1.00 73.50 128 ASN A CA 1
ATOM 1073 C C . ASN A 1 128 ? -43.784 -0.817 57.968 1.00 73.50 128 ASN A C 1
ATOM 1075 O O . ASN A 1 128 ? -42.580 -0.762 58.210 1.00 73.50 128 ASN A O 1
ATOM 1079 N N . PHE A 1 129 ? -44.501 0.239 57.579 1.00 72.31 129 PHE A N 1
ATOM 1080 C CA . PHE A 1 129 ? -43.955 1.588 57.478 1.00 72.31 129 PHE A CA 1
ATOM 1081 C C . PHE A 1 129 ? -43.547 2.135 58.858 1.00 72.31 129 PHE A C 1
ATOM 1083 O O . PHE A 1 129 ? -42.409 2.556 59.040 1.00 72.31 129 PHE A O 1
ATOM 1090 N N . ILE A 1 130 ? -44.428 2.033 59.863 1.00 75.50 130 ILE A N 1
ATOM 1091 C CA . ILE A 1 130 ? -44.158 2.490 61.242 1.00 75.50 130 ILE A CA 1
ATOM 1092 C C . ILE A 1 130 ? -43.022 1.689 61.897 1.00 75.50 130 ILE A C 1
ATOM 1094 O O . ILE A 1 130 ? -42.185 2.253 62.597 1.00 75.50 130 ILE A O 1
ATOM 1098 N N . SER A 1 131 ? -42.952 0.379 61.644 1.00 80.00 131 SER A N 1
ATOM 1099 C CA . SER A 1 131 ? -41.864 -0.484 62.135 1.00 80.00 131 SER A CA 1
ATOM 1100 C C . SER A 1 131 ? -40.562 -0.366 61.328 1.00 80.00 131 SER A C 1
ATOM 1102 O O . SER A 1 131 ? -39.605 -1.091 61.598 1.00 80.00 131 SER A O 1
ATOM 1104 N N . ASN A 1 132 ? -40.503 0.558 60.361 1.00 78.69 132 ASN A N 1
ATOM 1105 C CA . ASN A 1 132 ? -39.330 0.874 59.547 1.00 78.69 132 ASN A CA 1
ATOM 1106 C C . ASN A 1 132 ? -38.744 -0.345 58.802 1.00 78.69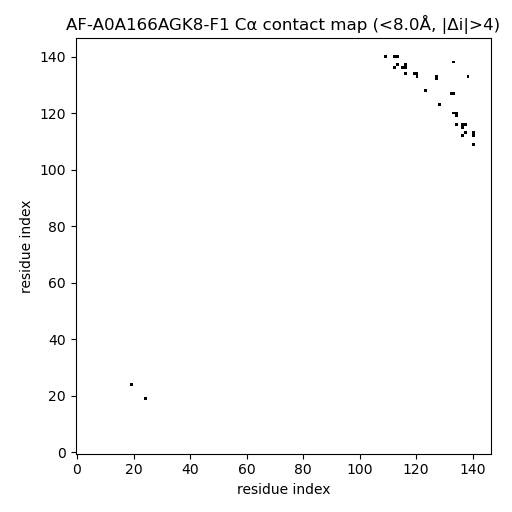 132 ASN A C 1
ATOM 1108 O O . ASN A 1 132 ? -37.539 -0.437 58.539 1.00 78.69 132 ASN A O 1
ATOM 1112 N N . LYS A 1 133 ? -39.599 -1.320 58.476 1.00 80.56 133 LYS A N 1
ATOM 1113 C CA . LYS A 1 133 ? -39.199 -2.573 57.837 1.00 80.56 133 LYS A CA 1
ATOM 1114 C C . LYS A 1 133 ? -38.996 -2.323 56.347 1.00 80.56 133 LYS A C 1
ATOM 1116 O O . LYS A 1 133 ? -39.961 -2.084 55.636 1.00 80.56 133 LYS A O 1
ATOM 1121 N N . LYS A 1 134 ? -37.760 -2.381 55.846 1.00 81.56 134 LYS A N 1
ATOM 1122 C CA . LYS A 1 134 ? -37.486 -2.122 54.421 1.00 81.56 134 LYS A CA 1
ATOM 1123 C C . LYS A 1 134 ? -37.764 -3.349 53.537 1.00 81.56 134 LYS A C 1
ATOM 1125 O O . LYS A 1 134 ? -37.619 -4.477 54.013 1.00 81.56 134 LYS A O 1
ATOM 1130 N N . PRO A 1 135 ? -38.147 -3.157 52.262 1.00 82.50 135 PRO A N 1
ATOM 1131 C CA . PRO A 1 135 ? -38.371 -4.262 51.338 1.00 82.50 135 PRO A CA 1
ATOM 1132 C C . PRO A 1 135 ? -37.090 -5.047 51.025 1.00 82.50 135 PRO A C 1
ATOM 1134 O O . PRO A 1 135 ? -35.982 -4.514 51.075 1.00 82.50 135 PRO A O 1
ATOM 1137 N N . ASN A 1 136 ? -37.220 -6.317 50.640 1.00 82.44 136 ASN A N 1
ATOM 1138 C CA . ASN A 1 136 ? -36.058 -7.151 50.302 1.00 82.44 136 ASN A CA 1
ATOM 1139 C C . ASN A 1 136 ? -35.284 -6.619 49.085 1.00 82.44 136 ASN A C 1
ATOM 1141 O O . ASN A 1 136 ? -34.064 -6.776 49.019 1.00 82.44 136 ASN A O 1
ATOM 1145 N N . SER A 1 137 ? -35.970 -5.974 48.136 1.00 82.56 137 SER A N 1
ATOM 1146 C CA . SER A 1 137 ? -35.339 -5.314 46.988 1.00 82.56 137 SER A CA 1
ATOM 1147 C C . SER A 1 137 ? -34.396 -4.178 47.414 1.00 82.56 137 SER A C 1
ATOM 1149 O O . SER A 1 137 ? -33.320 -4.038 46.835 1.00 82.56 137 SER A O 1
ATOM 1151 N N . TYR A 1 138 ? -34.731 -3.445 48.486 1.00 85.00 138 TYR A N 1
ATOM 1152 C CA . TYR A 1 138 ? -33.892 -2.387 49.058 1.00 85.00 138 TYR A CA 1
ATOM 1153 C C . TYR A 1 138 ? -32.552 -2.954 49.528 1.00 85.00 138 TYR A C 1
ATOM 1155 O O . TYR A 1 138 ? -31.490 -2.452 49.165 1.00 85.00 138 TYR A O 1
ATOM 1163 N N . PHE A 1 139 ? -32.586 -4.050 50.286 1.00 84.81 139 PHE A N 1
ATOM 1164 C CA . PHE A 1 139 ? -31.359 -4.698 50.744 1.00 84.81 139 PHE A CA 1
ATOM 1165 C C . PHE A 1 139 ? -30.551 -5.288 49.587 1.00 84.81 139 PHE A C 1
ATOM 1167 O O . PHE A 1 139 ? -29.329 -5.228 49.630 1.00 84.81 139 PHE A O 1
ATOM 1174 N N . LYS A 1 140 ? -31.198 -5.803 48.532 1.00 82.88 140 LYS A N 1
ATOM 1175 C CA . LYS A 1 140 ? -30.490 -6.278 47.331 1.00 82.88 140 LYS A CA 1
ATOM 1176 C C . LYS A 1 140 ? -29.706 -5.163 46.637 1.00 82.88 140 LYS A C 1
ATOM 1178 O O . LYS A 1 140 ? -28.563 -5.403 46.269 1.00 82.88 140 LYS A O 1
ATOM 1183 N N . TYR A 1 141 ? -30.277 -3.965 46.503 1.00 83.12 141 TYR A N 1
ATOM 1184 C CA . TYR A 1 141 ? -29.592 -2.831 45.872 1.00 83.12 141 TYR A CA 1
ATOM 1185 C C . TYR A 1 141 ? -28.362 -2.394 46.663 1.00 83.12 141 TYR A C 1
ATOM 1187 O O . TYR A 1 141 ? -27.251 -2.373 46.147 1.00 83.12 141 TYR A O 1
ATOM 1195 N N . PHE A 1 142 ? -28.565 -2.094 47.948 1.00 80.44 142 PHE A N 1
ATOM 1196 C CA . PHE A 1 142 ? -27.526 -1.512 48.794 1.00 80.44 142 PHE A CA 1
ATOM 1197 C C . PHE A 1 142 ? -26.477 -2.529 49.260 1.00 80.44 142 PHE A C 1
ATOM 1199 O O . PHE A 1 142 ? -25.405 -2.142 49.716 1.00 80.44 142 PHE A O 1
ATOM 1206 N N . LYS A 1 143 ? -26.763 -3.832 49.148 1.00 74.88 143 LYS A N 1
ATOM 1207 C CA . LYS A 1 143 ? -25.763 -4.887 49.340 1.00 74.88 143 LYS A CA 1
ATOM 1208 C C . LYS A 1 143 ? -24.898 -5.071 48.090 1.00 74.88 143 LYS A C 1
ATOM 1210 O O . LYS A 1 143 ? -23.696 -5.227 48.233 1.00 74.88 143 LYS A O 1
ATOM 1215 N N . ALA A 1 144 ? -25.486 -4.984 46.894 1.00 61.03 144 ALA A N 1
ATOM 1216 C CA . ALA A 1 144 ? -24.759 -5.069 45.624 1.00 61.03 144 ALA A CA 1
ATOM 1217 C C . ALA A 1 144 ? -23.937 -3.807 45.286 1.00 61.03 144 ALA A C 1
ATOM 1219 O O . ALA A 1 144 ? -23.075 -3.864 44.419 1.00 61.03 144 ALA A O 1
ATOM 1220 N N . SER A 1 145 ? -24.201 -2.668 45.935 1.00 57.88 145 SER A N 1
ATOM 1221 C CA . SER A 1 145 ? -23.445 -1.420 45.742 1.00 57.88 145 SER A CA 1
ATOM 1222 C C . SER A 1 145 ? -22.209 -1.276 46.643 1.00 57.88 145 SER A C 1
ATOM 1224 O O . SER A 1 145 ? -21.469 -0.311 46.478 1.00 57.88 145 SER A O 1
ATOM 1226 N N . ASN A 1 146 ? -22.027 -2.174 47.620 1.00 52.50 146 ASN A N 1
ATOM 1227 C CA . ASN A 1 146 ? -20.927 -2.155 48.598 1.00 52.50 146 ASN A CA 1
ATOM 1228 C C . ASN A 1 146 ? -19.854 -3.235 48.333 1.00 52.50 146 ASN A C 1
ATOM 1230 O O . ASN A 1 146 ? -18.920 -3.360 49.124 1.00 52.50 146 ASN A O 1
ATOM 1234 N N . GLU A 1 147 ? -20.003 -4.001 47.250 1.00 43.25 147 GLU A N 1
ATOM 1235 C CA . GLU A 1 147 ? -18.998 -4.903 46.662 1.00 43.25 147 GLU A CA 1
ATOM 1236 C C . GLU A 1 147 ? -18.464 -4.288 45.361 1.00 43.25 147 GLU A C 1
ATOM 1238 O O . GLU A 1 147 ? -17.245 -4.417 45.112 1.00 43.25 147 GLU A O 1
#

Secondary structure (DSSP, 8-state):
----------TT---------HHHHHHHHHHHHHHHHHHHHHHHHHHHH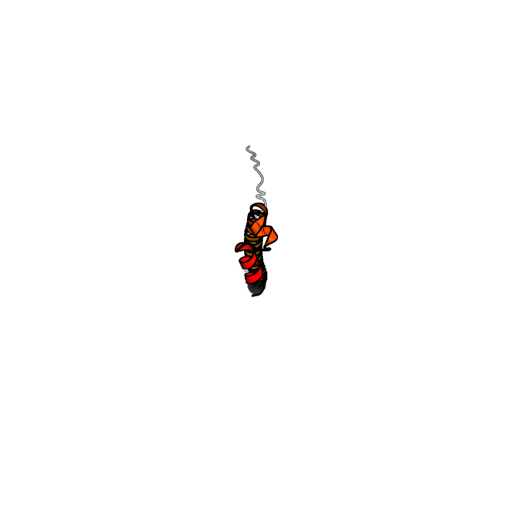HHHHHHHHHHHHHHHHHHHHHHHHHHHHHHHHHHHHHHHHHHHHHHHHHHHHHHHHHHHHHHHHHHHHHHHHHT--HHHHHTT---HHHHHHHHHT--

Organism: NCBI:txid49547

Foldseek 3Di:
DDDDDDDDDPPPPPPDPDDDDPVNVVVVVVVVVVVVVVVVVVVVVVVVVVVVVVVVVVVVVVVVVVVVVVVVVVVVVVVVVVVVVVVVVVVVVVVVVVVVVVVVVVVVVLVVLVVVQVVCVVPDDPVCVVVVPGDPSVVVNVVVVVD

pLDDT: mean 85.46, std 17.9, range [41.41, 98.19]